Protein AF-A0A3N0XFP6-F1 (afdb_monomer_lite)

Organism: Anabarilius grahami (NCBI:txid495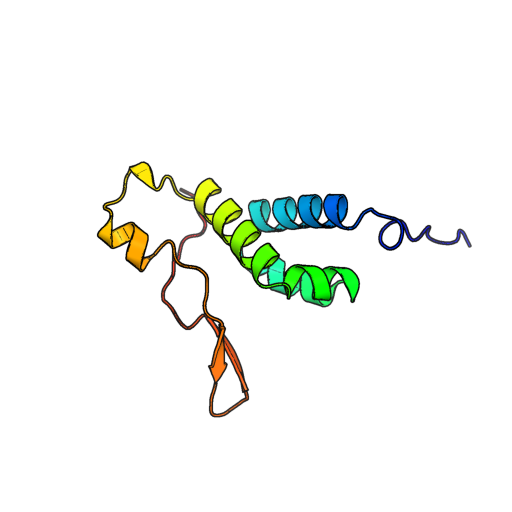550)

Secondary structure (DSSP, 8-state):
-------STTS-HHHHHHHHHHHHHHH-THHHHHHHTT-HHHHHHHH-HHHHHHHHHHHHHHH--GGGS-HHHHHHHS-PPPEEE-TTT--EEE-S------S--

Sequence (105 aa):
MEAEADYISKTSPEILRHILINVVKEDGDVAFFRLSLTCWLFHDVVCDALFRKDAHFTWLNSVVNWSAYSSDYKEMYRVPYKLTSCLCCGDLFKDFPGYIGDGRK

Foldseek 3Di:
DDDPPCVVVVDDLVVVLVVLLVVCLVVPPVSLVVQLPPDPSSVVQSPPPVSVLSSNLSNVVNLDPCVVDDPVCCVQAVDRFDFDADPVPRDTDGPGPHDDDPSDD

Radius of gyration: 16.18 Å; chains: 1; bounding box: 33×30×55 Å

InterPro domains:
  IPR036047 F-box-like domain superfamily [SSF81383] (5-81)
  IPR041300 CxC7-like cysteine cluster associated with KDZ transposases [PF18866] (65-105)

pLDDT: mean 79.95, std 14.07, range [39.56, 95.25]

Structure (mmCIF, N/CA/C/O backbone):
data_AF-A0A3N0XFP6-F1
#
_entry.id   AF-A0A3N0XFP6-F1
#
loop_
_atom_site.group_PDB
_atom_site.id
_atom_site.type_symbol
_atom_site.label_atom_id
_atom_site.label_alt_id
_atom_site.label_comp_id
_atom_site.label_asym_id
_atom_site.label_entity_id
_atom_site.label_seq_id
_atom_site.pdbx_PDB_ins_code
_atom_site.Cartn_x
_atom_site.Cartn_y
_atom_site.Cartn_z
_atom_site.occupancy
_atom_site.B_iso_or_equiv
_atom_site.auth_seq_id
_atom_site.auth_comp_id
_atom_site.auth_asym_id
_atom_site.auth_atom_id
_atom_site.pdbx_PDB_model_num
ATOM 1 N N . MET A 1 1 ? -8.000 -10.355 35.736 1.00 43.78 1 MET A N 1
ATOM 2 C CA . MET A 1 1 ? -8.175 -10.453 34.276 1.00 43.78 1 MET A CA 1
ATOM 3 C C . MET A 1 1 ? -8.311 -9.020 33.805 1.00 43.78 1 MET A C 1
ATOM 5 O O . MET A 1 1 ? -9.383 -8.447 33.948 1.00 43.78 1 MET A O 1
ATOM 9 N N . GLU A 1 2 ? -7.189 -8.379 33.479 1.00 48.72 2 GLU A N 1
ATOM 10 C CA . GLU A 1 2 ? -7.212 -7.006 32.968 1.00 48.72 2 GLU A CA 1
ATOM 11 C C . GLU A 1 2 ? -7.945 -7.033 31.629 1.00 48.72 2 GLU A C 1
ATOM 13 O O . GLU A 1 2 ? -7.646 -7.868 30.779 1.00 48.72 2 GLU A O 1
ATOM 18 N N . ALA A 1 3 ? -8.961 -6.188 31.478 1.00 56.56 3 ALA A N 1
ATOM 19 C CA . ALA A 1 3 ? -9.570 -5.979 30.179 1.00 56.56 3 ALA A CA 1
ATOM 20 C C . ALA A 1 3 ? -8.477 -5.413 29.269 1.00 56.56 3 ALA A C 1
ATOM 22 O O . ALA A 1 3 ? -7.984 -4.316 29.539 1.00 56.56 3 ALA A O 1
ATOM 23 N N . GLU A 1 4 ? -8.072 -6.159 28.237 1.00 62.84 4 GLU A N 1
ATOM 24 C CA . GLU A 1 4 ? -7.233 -5.598 27.182 1.00 62.84 4 GLU A CA 1
ATOM 25 C C . GLU A 1 4 ? -7.946 -4.354 26.660 1.00 62.84 4 GLU A C 1
ATOM 27 O O . GLU A 1 4 ? -9.068 -4.410 26.148 1.00 62.84 4 GLU A O 1
ATOM 32 N N . ALA A 1 5 ? -7.342 -3.195 26.894 1.00 62.00 5 ALA A N 1
ATOM 33 C CA . ALA A 1 5 ? -7.903 -1.954 26.424 1.00 62.00 5 ALA A CA 1
ATOM 34 C C . ALA A 1 5 ? -7.847 -1.973 24.892 1.00 62.00 5 ALA A C 1
ATOM 36 O O . ALA A 1 5 ? -6.777 -1.981 24.290 1.00 62.00 5 ALA A O 1
ATOM 37 N N . ASP A 1 6 ? -9.020 -1.992 24.261 1.00 73.75 6 ASP A N 1
ATOM 38 C CA . ASP A 1 6 ? -9.148 -1.868 22.813 1.00 73.75 6 ASP A CA 1
ATOM 39 C C . ASP A 1 6 ? -8.798 -0.430 22.398 1.00 73.75 6 ASP A C 1
ATOM 41 O O . ASP A 1 6 ? -9.640 0.472 22.356 1.00 73.75 6 ASP A O 1
ATOM 45 N N . TYR A 1 7 ? -7.502 -0.196 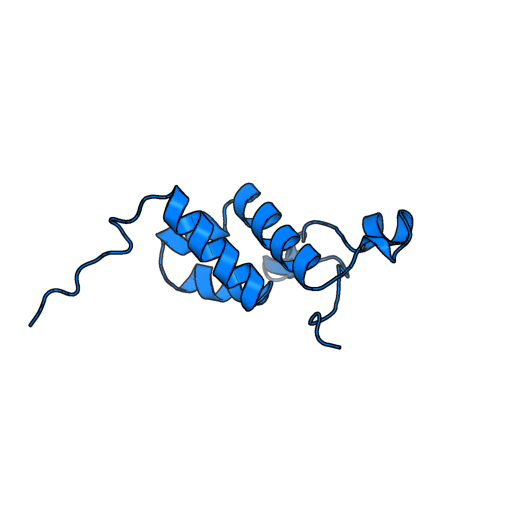22.199 1.00 75.62 7 TYR A N 1
ATOM 46 C CA . TYR A 1 7 ? -6.954 1.075 21.732 1.00 75.62 7 TYR A CA 1
ATOM 47 C C . TYR A 1 7 ? -7.170 1.268 20.229 1.00 75.62 7 TYR A C 1
ATOM 49 O O . TYR A 1 7 ? -7.202 2.403 19.756 1.00 75.62 7 TYR A O 1
ATOM 57 N N . ILE A 1 8 ? -7.348 0.179 19.477 1.00 75.19 8 ILE A N 1
ATOM 58 C CA . ILE A 1 8 ? -7.478 0.213 18.019 1.00 75.19 8 ILE A CA 1
ATOM 59 C C . ILE A 1 8 ? -8.822 0.826 17.627 1.00 75.19 8 ILE A C 1
ATOM 61 O O . ILE A 1 8 ? -8.841 1.759 16.826 1.00 75.19 8 ILE A O 1
ATOM 65 N N . SER A 1 9 ? -9.930 0.390 18.234 1.00 74.25 9 SER A N 1
ATOM 66 C CA . SER A 1 9 ? -11.253 0.970 17.943 1.00 74.25 9 SER A CA 1
ATOM 67 C C . SER A 1 9 ? -11.406 2.423 18.399 1.00 74.25 9 SER A C 1
ATOM 69 O O . SER A 1 9 ? -12.263 3.145 17.894 1.00 74.25 9 SER A O 1
ATOM 71 N N . LYS A 1 10 ? -10.562 2.872 19.336 1.00 80.44 10 LYS A N 1
ATOM 72 C CA . LYS A 1 10 ? -10.553 4.242 19.876 1.00 80.44 10 LYS A CA 1
ATOM 73 C C . LYS A 1 10 ? -9.589 5.180 19.148 1.00 80.44 10 LYS A C 1
ATOM 75 O O . LYS A 1 10 ? -9.572 6.376 19.437 1.00 80.44 10 LYS A O 1
ATOM 80 N N . THR A 1 11 ? -8.768 4.660 18.238 1.00 82.94 11 THR A N 1
ATOM 81 C CA . THR A 1 11 ? -7.803 5.460 17.479 1.00 82.94 11 THR A CA 1
ATOM 82 C C . THR A 1 11 ? -8.518 6.240 16.377 1.00 82.94 11 THR A C 1
ATOM 84 O O . THR A 1 11 ? -9.386 5.707 15.690 1.00 82.94 11 THR A O 1
ATOM 87 N N . SER A 1 12 ? -8.140 7.508 16.180 1.00 88.62 12 SER A N 1
ATOM 88 C CA . SER A 1 12 ? -8.645 8.304 15.055 1.00 88.62 12 SER A CA 1
ATOM 89 C C . SER A 1 12 ? -8.374 7.582 13.724 1.00 88.62 12 SER A C 1
ATOM 91 O O . SER A 1 12 ? -7.239 7.141 13.508 1.00 88.62 12 SER A O 1
ATOM 93 N N . PRO A 1 13 ? -9.349 7.513 12.797 1.00 87.31 13 PRO A N 1
ATOM 94 C CA . PRO A 1 13 ? -9.151 6.905 11.482 1.00 87.31 13 PRO A CA 1
ATOM 95 C C . PRO A 1 13 ? -7.939 7.466 10.723 1.00 87.31 13 PRO A C 1
ATOM 97 O O . PRO A 1 13 ? -7.244 6.728 10.029 1.00 87.31 13 PRO A O 1
ATOM 100 N N . GLU A 1 14 ? -7.641 8.758 10.880 1.00 90.25 14 GLU A N 1
ATOM 101 C CA . GLU A 1 14 ? -6.498 9.413 10.230 1.00 90.25 14 GLU A CA 1
ATOM 102 C C . GLU A 1 14 ? -5.151 8.958 10.799 1.00 90.25 14 GLU A C 1
ATOM 104 O O . GLU A 1 14 ? -4.190 8.755 10.051 1.00 90.25 14 GLU A O 1
ATOM 109 N N . ILE A 1 15 ? -5.083 8.776 12.121 1.00 92.44 15 ILE A N 1
ATOM 110 C CA . ILE A 1 15 ? -3.888 8.270 12.805 1.00 92.44 15 ILE A CA 1
ATOM 111 C C . ILE A 1 15 ? -3.664 6.818 12.401 1.00 92.44 15 ILE A C 1
ATOM 113 O O . ILE A 1 15 ? -2.546 6.443 12.049 1.00 92.44 15 ILE A O 1
ATOM 117 N N . LEU A 1 16 ? -4.733 6.019 12.382 1.00 93.44 16 LEU A N 1
ATOM 118 C CA . LEU A 1 16 ? -4.652 4.634 11.946 1.00 93.44 16 LEU A CA 1
ATOM 119 C C . LEU A 1 16 ? -4.139 4.536 10.505 1.00 93.44 16 LEU A C 1
ATOM 121 O O . LEU A 1 16 ? -3.205 3.783 10.248 1.00 93.44 16 LEU A O 1
ATOM 125 N N . ARG A 1 17 ? -4.675 5.339 9.575 1.00 94.69 17 ARG A N 1
ATOM 126 C CA . ARG A 1 17 ? -4.182 5.382 8.186 1.00 94.69 17 ARG A CA 1
ATOM 127 C C . ARG A 1 17 ? -2.686 5.707 8.129 1.00 94.69 17 ARG A C 1
ATOM 129 O O . ARG A 1 17 ? -1.951 5.015 7.432 1.00 94.69 17 ARG A O 1
ATOM 136 N N . HIS A 1 18 ? -2.205 6.692 8.884 1.00 94.81 18 HIS A N 1
ATOM 137 C CA . HIS A 1 18 ? -0.771 7.006 8.920 1.00 94.81 18 HIS A CA 1
ATOM 138 C C . HIS A 1 18 ? 0.084 5.848 9.441 1.00 94.81 18 HIS A C 1
ATOM 140 O O . HIS A 1 18 ? 1.121 5.541 8.853 1.00 94.81 18 HIS A O 1
ATOM 146 N N . ILE A 1 19 ? -0.354 5.185 10.514 1.00 95.06 19 ILE A N 1
ATOM 147 C CA . ILE A 1 19 ? 0.344 4.017 11.065 1.00 95.06 19 ILE A CA 1
ATOM 148 C C . ILE A 1 19 ? 0.424 2.915 10.008 1.00 95.06 19 ILE A C 1
ATOM 150 O O . ILE A 1 19 ? 1.506 2.405 9.735 1.00 95.06 19 ILE A O 1
ATOM 154 N N . LEU A 1 20 ? -0.697 2.586 9.363 1.00 95.06 20 LEU A N 1
ATOM 155 C CA . LEU A 1 20 ? -0.739 1.523 8.363 1.00 95.06 20 LEU A CA 1
ATOM 156 C C . LEU A 1 20 ? 0.083 1.859 7.107 1.00 95.06 20 LEU A C 1
ATOM 158 O O . LEU A 1 20 ? 0.704 0.962 6.543 1.00 95.06 20 LEU A O 1
ATOM 162 N N . ILE A 1 21 ? 0.160 3.132 6.693 1.00 95.25 21 ILE A N 1
ATOM 163 C CA . ILE A 1 21 ? 1.079 3.568 5.623 1.00 95.25 21 ILE A CA 1
ATOM 164 C C . ILE A 1 21 ? 2.532 3.300 6.017 1.00 95.25 21 ILE A C 1
ATOM 166 O O . ILE A 1 21 ? 3.293 2.798 5.192 1.00 95.25 21 ILE A O 1
ATOM 170 N N . ASN A 1 22 ? 2.924 3.607 7.257 1.00 95.25 22 ASN A N 1
ATOM 171 C CA . ASN A 1 22 ? 4.285 3.344 7.727 1.00 95.25 22 ASN A CA 1
ATOM 172 C C . ASN A 1 22 ? 4.600 1.845 7.740 1.00 95.25 22 ASN A C 1
ATOM 174 O O . ASN A 1 22 ? 5.667 1.457 7.277 1.00 95.25 22 ASN A O 1
ATOM 178 N N . VAL A 1 23 ? 3.649 1.004 8.162 1.00 94.62 23 VAL A N 1
ATOM 179 C CA . VAL A 1 23 ? 3.804 -0.458 8.094 1.00 94.62 23 VAL A CA 1
ATOM 180 C C . VAL A 1 23 ? 4.028 -0.914 6.649 1.00 94.62 23 VAL A C 1
ATOM 182 O O . VAL A 1 23 ? 4.978 -1.638 6.379 1.00 94.62 23 VAL A O 1
ATOM 185 N N . VAL A 1 24 ? 3.215 -0.453 5.691 1.00 92.31 24 VAL A N 1
ATOM 186 C CA . VAL A 1 24 ? 3.396 -0.794 4.264 1.00 92.31 24 VAL A CA 1
ATOM 187 C C . VAL A 1 24 ? 4.716 -0.250 3.711 1.00 92.31 24 VAL A C 1
ATOM 189 O O . VAL A 1 24 ? 5.349 -0.893 2.882 1.00 92.31 24 VAL A O 1
ATOM 192 N N . LYS A 1 25 ? 5.162 0.925 4.157 1.00 91.62 25 LYS A N 1
ATOM 193 C CA . LYS A 1 25 ? 6.448 1.500 3.751 1.00 91.62 25 LYS A CA 1
ATOM 194 C C . LYS A 1 25 ? 7.632 0.637 4.203 1.00 91.62 25 LYS A C 1
ATOM 196 O O . LYS A 1 25 ? 8.604 0.540 3.461 1.00 91.62 25 LYS A O 1
ATOM 201 N N . GLU A 1 26 ? 7.564 0.039 5.388 1.00 90.81 26 GLU A N 1
ATOM 202 C CA . GLU A 1 26 ? 8.636 -0.799 5.944 1.00 90.81 26 GLU A CA 1
ATOM 203 C C . GLU A 1 26 ? 8.600 -2.234 5.402 1.00 90.81 26 GLU A C 1
ATOM 205 O O . GLU A 1 26 ? 9.625 -2.757 4.960 1.00 90.81 26 GLU A O 1
ATOM 210 N N . ASP A 1 27 ? 7.416 -2.845 5.374 1.00 88.56 27 ASP A N 1
ATOM 211 C CA . ASP A 1 27 ? 7.231 -4.255 5.014 1.00 88.56 27 ASP A CA 1
ATOM 212 C C . ASP A 1 27 ? 6.953 -4.469 3.515 1.00 88.56 27 ASP A C 1
ATOM 214 O O . ASP A 1 27 ? 7.045 -5.591 3.015 1.00 88.56 27 ASP A O 1
ATOM 218 N N . GLY A 1 28 ? 6.621 -3.409 2.777 1.00 86.50 28 GLY A N 1
ATOM 219 C CA . GLY A 1 28 ? 6.259 -3.449 1.362 1.00 86.50 28 GLY A CA 1
ATOM 220 C C . GLY A 1 28 ? 4.854 -3.985 1.084 1.00 86.50 28 GLY A C 1
ATOM 221 O O . GLY A 1 28 ? 4.013 -4.122 1.974 1.00 86.50 28 GLY A O 1
ATOM 222 N N . ASP A 1 29 ? 4.590 -4.321 -0.184 1.00 82.94 29 ASP A N 1
ATOM 223 C CA . ASP A 1 29 ? 3.264 -4.756 -0.661 1.00 82.94 29 ASP A CA 1
ATOM 224 C C . ASP A 1 29 ? 2.700 -5.977 0.099 1.00 82.94 29 ASP A C 1
ATOM 226 O O . ASP A 1 29 ? 1.483 -6.136 0.206 1.00 82.94 29 ASP A O 1
ATOM 230 N N . VAL A 1 30 ? 3.555 -6.832 0.673 1.00 83.50 30 VAL A N 1
ATOM 231 C CA . VAL A 1 30 ? 3.114 -8.005 1.454 1.00 83.50 30 VAL A CA 1
ATOM 232 C C . VAL A 1 30 ? 2.365 -7.621 2.734 1.00 83.50 30 VAL A C 1
ATOM 234 O O . VAL A 1 30 ? 1.581 -8.421 3.255 1.00 83.50 30 VAL A O 1
ATOM 237 N N . ALA A 1 31 ? 2.557 -6.394 3.228 1.00 89.88 31 ALA A N 1
ATOM 238 C CA . ALA A 1 31 ? 1.860 -5.876 4.396 1.00 89.88 31 ALA A CA 1
ATOM 239 C C . ALA A 1 31 ? 0.350 -5.773 4.171 1.00 89.88 31 ALA A C 1
ATOM 241 O O . ALA A 1 31 ? -0.410 -6.051 5.094 1.00 89.88 31 ALA A O 1
ATOM 242 N N . PHE A 1 32 ? -0.108 -5.443 2.955 1.00 88.38 32 PHE A N 1
ATOM 243 C CA . PHE A 1 32 ? -1.541 -5.305 2.665 1.00 88.38 32 PHE A CA 1
ATOM 244 C C . PHE A 1 32 ? -2.320 -6.572 3.022 1.00 88.38 32 PHE A C 1
ATOM 246 O O . PHE A 1 32 ? -3.361 -6.493 3.673 1.00 88.38 32 PHE A O 1
ATOM 253 N N . PHE A 1 33 ? -1.789 -7.740 2.652 1.00 85.94 33 PHE A N 1
ATOM 254 C CA . PHE A 1 33 ? -2.422 -9.017 2.963 1.00 85.94 33 PHE A CA 1
ATOM 255 C C . PHE A 1 33 ? -2.450 -9.276 4.474 1.00 85.94 33 PHE A C 1
ATOM 257 O O . PHE A 1 33 ? -3.509 -9.551 5.032 1.00 85.94 33 PHE A O 1
ATOM 264 N N . ARG A 1 34 ? -1.318 -9.109 5.168 1.00 89.62 34 ARG A N 1
ATOM 265 C CA . ARG A 1 34 ? -1.236 -9.315 6.628 1.00 89.62 34 ARG A CA 1
ATOM 266 C C . ARG A 1 34 ? -2.185 -8.391 7.395 1.00 89.62 34 ARG A C 1
ATOM 268 O O . ARG A 1 34 ? -2.919 -8.844 8.270 1.00 89.62 34 ARG A O 1
ATOM 275 N N . LEU A 1 35 ? -2.211 -7.112 7.025 1.00 92.25 35 LEU A N 1
ATOM 276 C CA . LEU A 1 35 ? -3.094 -6.111 7.619 1.00 92.25 35 LEU A CA 1
ATOM 277 C C . LEU A 1 35 ? -4.569 -6.447 7.371 1.00 92.25 35 LEU A C 1
ATOM 279 O O . LEU A 1 35 ? -5.371 -6.354 8.297 1.00 92.25 35 LEU A O 1
ATOM 283 N N . SER A 1 36 ? -4.918 -6.925 6.172 1.00 91.00 36 SER A N 1
ATOM 284 C CA . SER A 1 36 ? -6.297 -7.321 5.848 1.00 91.00 36 SER A CA 1
ATOM 285 C C . SER A 1 36 ? -6.825 -8.479 6.699 1.00 91.00 36 SER A C 1
ATOM 287 O O . SER A 1 36 ? -8.028 -8.579 6.918 1.00 91.00 36 SER A O 1
ATOM 289 N N . LEU A 1 37 ? -5.931 -9.324 7.217 1.00 89.75 37 LEU A N 1
ATOM 290 C CA . LEU A 1 37 ? -6.274 -10.463 8.070 1.00 89.75 37 LEU A CA 1
ATOM 291 C C . LEU A 1 37 ? -6.255 -10.132 9.569 1.00 89.75 37 LEU A C 1
ATOM 293 O O . LEU A 1 37 ? -6.612 -10.982 10.379 1.00 89.75 37 LEU A O 1
ATOM 297 N N . THR A 1 38 ? -5.817 -8.930 9.955 1.00 90.44 38 THR A N 1
ATOM 298 C CA . THR A 1 38 ? -5.611 -8.576 11.369 1.00 90.44 38 THR A CA 1
ATOM 299 C C . THR A 1 38 ? -6.934 -8.295 12.082 1.00 90.44 38 THR A C 1
ATOM 301 O O . THR A 1 38 ? -7.219 -8.876 13.125 1.00 90.44 38 THR A O 1
ATOM 304 N N . CYS A 1 39 ? -7.750 -7.393 11.534 1.00 91.25 39 CYS A N 1
ATOM 305 C CA . CYS A 1 39 ? -9.090 -7.089 12.032 1.00 91.25 39 CYS A CA 1
ATOM 306 C C . CYS A 1 39 ? -9.913 -6.373 10.952 1.00 91.25 39 CYS A C 1
ATOM 308 O O . CYS A 1 39 ? -9.363 -5.867 9.973 1.00 91.25 39 CYS A O 1
ATOM 310 N N . TRP A 1 40 ? -11.226 -6.264 11.166 1.00 88.81 40 TRP A N 1
ATOM 311 C CA . TRP A 1 40 ? -12.160 -5.623 10.230 1.00 88.81 40 TRP A CA 1
ATOM 312 C C . TRP A 1 40 ? -11.806 -4.169 9.863 1.00 88.81 40 TRP A C 1
ATOM 314 O O . TRP A 1 40 ? -11.980 -3.745 8.730 1.00 88.81 40 TRP A O 1
ATOM 324 N N . LEU A 1 41 ? -11.224 -3.419 10.796 1.00 92.31 41 LEU A N 1
ATOM 325 C CA . LEU A 1 41 ? -10.926 -2.004 10.651 1.00 92.31 41 LEU A CA 1
ATOM 326 C C . LEU A 1 41 ? -9.696 -1.836 9.765 1.00 92.31 41 LEU A C 1
ATOM 328 O O . LEU A 1 41 ? -9.656 -0.967 8.901 1.00 92.31 41 LEU A O 1
ATOM 332 N N . PHE A 1 42 ? -8.698 -2.699 9.962 1.00 93.31 42 PHE A N 1
ATOM 333 C CA . PHE A 1 42 ? -7.511 -2.722 9.119 1.00 93.31 42 PHE A CA 1
ATOM 334 C C . PHE A 1 42 ? -7.888 -3.196 7.726 1.00 93.31 42 PHE A C 1
ATOM 336 O O . PHE A 1 42 ? -7.482 -2.552 6.765 1.00 93.31 42 PHE A O 1
ATOM 343 N N . HIS A 1 43 ? -8.702 -4.253 7.628 1.00 89.56 43 HIS A N 1
ATOM 344 C CA . HIS A 1 43 ? -9.276 -4.724 6.373 1.00 89.56 43 HIS A CA 1
ATOM 345 C C . HIS A 1 43 ? -9.921 -3.581 5.586 1.00 89.56 43 HIS A C 1
ATOM 347 O O . HIS A 1 43 ? -9.528 -3.339 4.447 1.00 89.56 43 HIS A O 1
ATOM 353 N N . ASP A 1 44 ? -10.836 -2.830 6.195 1.00 90.62 44 ASP A N 1
ATOM 354 C CA . ASP A 1 44 ? -11.543 -1.746 5.509 1.00 90.62 44 ASP A CA 1
ATOM 355 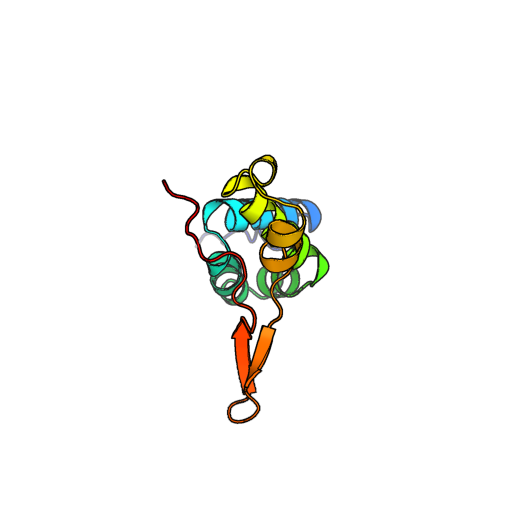C C . ASP A 1 44 ? -10.591 -0.637 5.049 1.00 90.62 44 ASP A C 1
ATOM 357 O O . ASP A 1 44 ? -10.696 -0.157 3.919 1.00 90.62 44 ASP A O 1
ATOM 361 N N . VAL A 1 45 ? -9.600 -0.280 5.873 1.00 93.06 45 VAL A N 1
ATOM 362 C CA . VAL A 1 45 ? -8.584 0.712 5.493 1.00 93.06 45 VAL A CA 1
ATOM 363 C C . VAL A 1 45 ? -7.712 0.215 4.337 1.00 93.06 45 VAL A C 1
ATOM 365 O O . VAL A 1 45 ? -7.488 0.961 3.388 1.00 93.06 45 VAL A O 1
ATOM 368 N N . VAL A 1 46 ? -7.221 -1.027 4.366 1.00 89.56 46 VAL A N 1
ATOM 369 C CA . VAL A 1 46 ? -6.327 -1.543 3.310 1.00 89.56 46 VAL A CA 1
ATOM 370 C C . VAL A 1 46 ? -7.058 -1.947 2.029 1.00 89.56 46 VAL A C 1
ATOM 372 O O . VAL A 1 46 ? -6.428 -2.086 0.972 1.00 89.56 46 VAL A O 1
ATOM 375 N N . CYS A 1 47 ? -8.373 -2.143 2.103 1.00 86.19 47 CYS A N 1
ATOM 376 C CA . CYS A 1 47 ? -9.255 -2.357 0.958 1.00 86.19 47 CYS A CA 1
ATOM 377 C C . CYS A 1 47 ? -9.708 -1.050 0.292 1.00 86.19 47 CYS A C 1
ATOM 379 O O . CYS A 1 47 ? -10.095 -1.089 -0.877 1.00 86.19 47 CYS A O 1
ATOM 381 N N . ASP A 1 48 ? -9.577 0.103 0.958 1.00 89.69 48 ASP A N 1
ATOM 382 C CA . ASP A 1 48 ? -9.784 1.415 0.339 1.00 89.69 48 ASP A CA 1
ATOM 383 C C . ASP A 1 48 ? -8.771 1.669 -0.791 1.00 89.69 48 ASP A C 1
ATOM 385 O O . ASP A 1 48 ? -7.552 1.640 -0.600 1.00 89.69 48 ASP A O 1
ATOM 389 N N . ALA A 1 49 ? -9.277 1.959 -1.990 1.00 86.69 49 ALA A N 1
ATOM 390 C CA . ALA A 1 49 ? -8.454 2.122 -3.185 1.00 86.69 49 ALA A CA 1
ATOM 391 C C . ALA A 1 49 ? -7.514 3.338 -3.103 1.00 86.69 49 ALA A C 1
ATOM 393 O O . ALA A 1 49 ? -6.398 3.284 -3.628 1.00 86.69 49 ALA A O 1
ATOM 394 N N . LEU A 1 50 ? -7.944 4.423 -2.444 1.00 89.31 50 LEU A N 1
ATOM 395 C CA . LEU A 1 50 ? -7.122 5.624 -2.268 1.00 89.31 50 LEU A CA 1
ATOM 396 C C . LEU A 1 50 ? -5.973 5.360 -1.295 1.00 89.31 50 LEU A C 1
ATOM 398 O O . LEU A 1 50 ? -4.816 5.550 -1.664 1.00 89.31 50 LEU A O 1
ATOM 402 N N . PHE A 1 51 ? -6.279 4.826 -0.106 1.00 91.94 51 PHE A N 1
ATOM 403 C CA . PHE A 1 51 ? -5.270 4.400 0.868 1.00 91.94 51 PHE A CA 1
ATOM 404 C C . PHE A 1 51 ? -4.215 3.502 0.225 1.00 91.94 51 PHE A C 1
ATOM 406 O O . PHE A 1 51 ? -3.011 3.718 0.346 1.00 91.94 51 PHE A O 1
ATOM 413 N N . ARG A 1 52 ? -4.692 2.490 -0.493 1.00 88.69 52 ARG A N 1
ATOM 414 C CA . ARG A 1 52 ? -3.877 1.479 -1.144 1.00 88.69 52 ARG A CA 1
ATOM 415 C C . ARG A 1 52 ? -2.910 2.069 -2.163 1.00 88.69 52 ARG A C 1
ATOM 417 O O . ARG A 1 52 ? -1.735 1.706 -2.178 1.00 88.69 52 ARG A O 1
ATOM 424 N N . LYS A 1 53 ? -3.398 2.993 -2.991 1.00 88.12 53 LYS A N 1
ATOM 425 C CA . LYS A 1 53 ? -2.585 3.729 -3.961 1.00 88.12 53 LYS A CA 1
ATOM 426 C C . LYS A 1 53 ? -1.505 4.553 -3.255 1.00 88.12 53 LYS A C 1
ATOM 428 O O . LYS A 1 53 ? -0.340 4.476 -3.642 1.00 88.12 53 LYS A O 1
ATOM 433 N N . ASP A 1 54 ? -1.877 5.298 -2.219 1.00 91.56 54 ASP A N 1
ATOM 434 C CA . ASP A 1 54 ? -0.964 6.185 -1.491 1.00 91.56 54 ASP A CA 1
ATOM 435 C C . ASP A 1 54 ? 0.125 5.403 -0.750 1.00 91.56 54 ASP A C 1
ATOM 437 O O . ASP A 1 54 ? 1.312 5.720 -0.869 1.00 91.56 54 ASP A O 1
ATOM 441 N N . ALA A 1 55 ? -0.254 4.336 -0.043 1.00 91.88 55 ALA A N 1
ATOM 442 C CA . ALA A 1 55 ? 0.670 3.462 0.67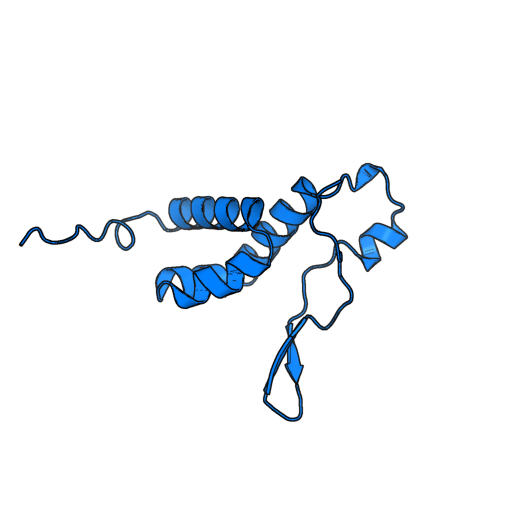2 1.00 91.88 55 ALA A CA 1
ATOM 443 C C . ALA A 1 55 ? 1.642 2.760 -0.293 1.00 91.88 55 ALA A C 1
ATOM 445 O O . ALA A 1 55 ? 2.854 2.778 -0.070 1.00 91.88 55 ALA A O 1
ATOM 446 N N . HIS A 1 56 ? 1.138 2.232 -1.416 1.00 89.00 56 HIS A N 1
ATOM 447 C CA . HIS A 1 56 ? 1.964 1.585 -2.438 1.00 89.00 56 HIS A CA 1
ATOM 448 C C . HIS A 1 56 ? 2.998 2.545 -3.042 1.00 89.00 56 HIS A C 1
ATOM 450 O O . HIS A 1 56 ? 4.185 2.225 -3.111 1.00 89.00 56 HIS A O 1
ATOM 456 N N . PHE A 1 57 ? 2.583 3.752 -3.443 1.00 89.25 57 PHE A N 1
ATOM 457 C CA . PHE A 1 57 ? 3.524 4.733 -3.986 1.00 89.25 57 PHE A CA 1
ATOM 458 C C . PHE A 1 57 ? 4.502 5.255 -2.939 1.00 89.25 57 PHE A C 1
ATOM 460 O O . PHE A 1 57 ? 5.656 5.521 -3.275 1.00 89.25 57 PHE A O 1
ATOM 467 N N . THR A 1 58 ? 4.074 5.389 -1.685 1.00 91.12 58 THR A N 1
ATOM 468 C CA . THR A 1 58 ? 4.963 5.761 -0.578 1.00 91.12 58 THR A CA 1
ATOM 469 C C . THR A 1 58 ? 6.087 4.741 -0.426 1.00 91.12 58 THR A C 1
ATOM 471 O O . THR A 1 58 ? 7.257 5.127 -0.394 1.00 91.12 58 THR A O 1
ATOM 474 N N . TRP A 1 59 ? 5.751 3.448 -0.422 1.00 90.81 59 TRP A N 1
ATOM 475 C CA . TRP A 1 59 ? 6.737 2.371 -0.422 1.00 90.81 59 TRP A CA 1
ATOM 476 C C . TRP A 1 59 ? 7.633 2.421 -1.669 1.00 90.81 59 TRP A C 1
ATOM 478 O O . TRP A 1 59 ? 8.849 2.554 -1.530 1.00 90.81 59 TRP A O 1
ATOM 488 N N . LEU A 1 60 ? 7.065 2.443 -2.881 1.00 88.19 60 LEU A N 1
ATOM 489 C CA . LEU A 1 60 ? 7.830 2.495 -4.138 1.00 88.19 60 LEU A CA 1
ATOM 490 C C . LEU A 1 60 ? 8.816 3.668 -4.202 1.00 88.19 60 LEU A C 1
ATOM 492 O O . LEU A 1 60 ? 9.923 3.527 -4.717 1.00 88.19 60 LEU A O 1
ATOM 496 N N . ASN A 1 61 ? 8.426 4.847 -3.717 1.00 89.38 61 ASN A N 1
ATOM 497 C CA . ASN A 1 61 ? 9.307 6.015 -3.689 1.00 89.38 61 ASN A CA 1
ATOM 498 C C . ASN A 1 61 ? 10.409 5.891 -2.620 1.00 89.38 61 ASN A C 1
ATOM 500 O O . ASN A 1 61 ? 11.434 6.553 -2.749 1.00 89.38 61 ASN A O 1
ATOM 504 N N . SER A 1 62 ? 10.222 5.068 -1.581 1.00 88.62 62 SER A N 1
ATOM 505 C CA . SER A 1 62 ? 11.267 4.793 -0.584 1.00 88.62 62 SER A CA 1
ATOM 506 C C . SER A 1 62 ? 12.290 3.752 -1.036 1.00 88.62 62 SER A C 1
ATOM 508 O O . SER A 1 62 ? 13.450 3.849 -0.646 1.00 88.62 62 SER A O 1
ATOM 510 N N . VAL A 1 63 ? 11.890 2.793 -1.878 1.00 85.38 63 VAL A N 1
ATOM 511 C CA . VAL A 1 63 ? 12.774 1.713 -2.347 1.00 85.38 63 VAL A CA 1
ATOM 512 C C . VAL A 1 63 ? 13.482 2.019 -3.667 1.00 85.38 63 VAL A C 1
ATOM 514 O O . VAL A 1 63 ? 14.501 1.407 -3.981 1.00 85.38 63 VAL A O 1
ATOM 517 N N . VAL A 1 64 ? 12.972 2.972 -4.455 1.00 85.44 64 VAL A N 1
ATOM 518 C CA . VAL A 1 64 ? 13.506 3.290 -5.784 1.00 85.44 64 VAL A CA 1
ATOM 519 C C . VAL A 1 64 ? 13.698 4.791 -5.948 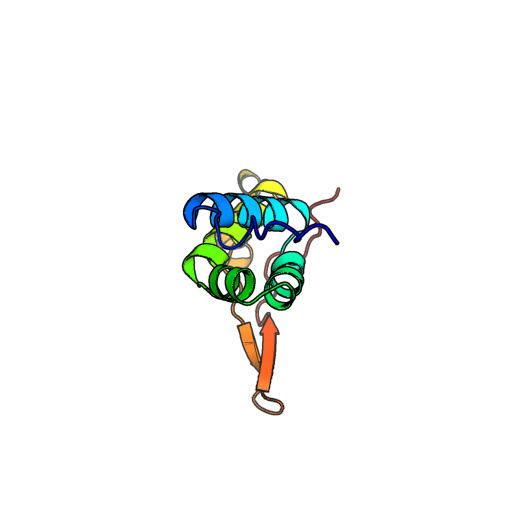1.00 85.44 64 VAL A C 1
ATOM 521 O O . VAL A 1 64 ? 12.757 5.580 -5.852 1.00 85.44 64 VAL A O 1
ATOM 524 N N . ASN A 1 65 ? 14.917 5.194 -6.317 1.00 88.19 65 ASN A N 1
ATOM 525 C CA . ASN A 1 65 ? 15.1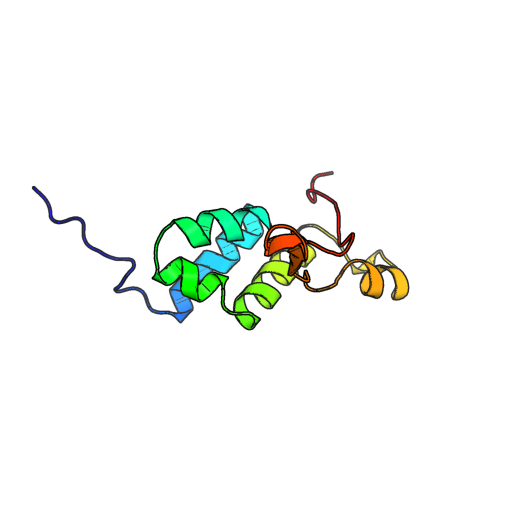59 6.546 -6.804 1.00 88.19 65 ASN A CA 1
ATOM 526 C C . ASN A 1 65 ? 14.667 6.687 -8.253 1.00 88.19 65 ASN A C 1
ATOM 528 O O . ASN A 1 65 ? 15.423 6.512 -9.209 1.00 88.19 65 ASN A O 1
ATOM 532 N N . TRP A 1 66 ? 13.394 7.042 -8.416 1.00 85.94 66 TRP A N 1
ATOM 533 C CA . TRP A 1 66 ? 12.766 7.198 -9.728 1.00 85.94 66 TRP A CA 1
ATOM 534 C C . TRP A 1 66 ? 13.441 8.254 -10.608 1.00 85.94 66 TRP A C 1
ATOM 536 O O . TRP A 1 66 ? 13.379 8.139 -11.826 1.00 85.94 66 TRP A O 1
ATOM 546 N N . SER A 1 67 ? 14.117 9.262 -10.045 1.00 86.75 67 SER A N 1
ATOM 547 C CA . SER A 1 67 ? 14.796 10.294 -10.849 1.00 86.75 67 SER A CA 1
ATOM 548 C C . SER A 1 67 ? 15.867 9.729 -11.791 1.00 86.75 67 SER A C 1
ATOM 550 O O . SER A 1 67 ? 16.112 10.319 -12.838 1.00 86.75 67 SER A O 1
ATOM 552 N N . ALA A 1 68 ? 16.425 8.556 -11.473 1.00 87.62 68 ALA A N 1
ATOM 553 C CA . ALA A 1 68 ? 17.439 7.877 -12.274 1.00 87.62 68 ALA A CA 1
ATOM 554 C C . ALA A 1 68 ? 16.887 7.147 -13.518 1.00 87.62 68 ALA A C 1
ATOM 556 O O . ALA A 1 68 ? 17.672 6.650 -14.321 1.00 87.62 68 ALA A O 1
ATOM 557 N N . TYR A 1 69 ? 15.562 7.062 -13.682 1.00 85.88 69 TYR A N 1
ATOM 558 C CA . TYR A 1 69 ? 14.913 6.308 -14.760 1.00 85.88 69 TYR A CA 1
ATOM 559 C C . TYR A 1 69 ? 14.194 7.223 -15.763 1.00 85.88 69 TYR A C 1
ATOM 561 O O . TYR A 1 69 ? 13.711 8.307 -15.406 1.00 85.88 69 TYR A O 1
ATOM 569 N N . SER A 1 70 ? 14.090 6.764 -17.017 1.00 87.81 70 SER A N 1
ATOM 570 C CA . SER A 1 70 ? 13.360 7.454 -18.088 1.00 87.81 70 SER A CA 1
ATOM 571 C C . SER A 1 70 ? 11.860 7.557 -17.790 1.00 87.81 70 SER A C 1
ATOM 573 O O . SER A 1 70 ? 11.322 6.828 -16.950 1.00 87.81 70 SER A O 1
ATOM 575 N N . SER A 1 71 ? 11.175 8.479 -18.471 1.00 87.25 71 SER A N 1
ATOM 576 C CA . SER A 1 71 ? 9.718 8.633 -18.361 1.00 87.25 71 SER A CA 1
ATOM 577 C C . SER A 1 71 ? 8.988 7.343 -18.737 1.00 87.25 71 SER A C 1
ATOM 579 O O . SER A 1 71 ? 8.189 6.861 -17.942 1.00 87.25 71 SER A O 1
ATOM 581 N N . ASP A 1 72 ? 9.367 6.716 -19.851 1.00 85.69 72 ASP A N 1
ATOM 582 C CA . ASP A 1 72 ? 8.776 5.458 -20.326 1.00 85.69 72 ASP A CA 1
ATOM 583 C C . ASP A 1 72 ? 8.916 4.329 -19.291 1.00 85.69 72 ASP A C 1
ATOM 585 O O . ASP A 1 72 ? 7.983 3.568 -19.037 1.00 85.69 72 ASP A O 1
ATOM 589 N N . TYR A 1 73 ? 10.068 4.250 -18.614 1.00 83.69 73 TYR A N 1
ATOM 590 C CA . TYR A 1 73 ? 10.289 3.263 -17.557 1.00 83.69 73 TYR A CA 1
ATOM 591 C C . TYR A 1 73 ? 9.385 3.525 -16.345 1.00 83.69 73 TYR A C 1
ATOM 593 O O . TYR A 1 73 ? 8.823 2.599 -15.759 1.00 83.69 73 TYR A O 1
ATOM 601 N N . LYS A 1 74 ? 9.200 4.792 -15.960 1.00 85.94 74 LYS A N 1
ATOM 602 C CA . LYS A 1 74 ? 8.273 5.155 -14.877 1.00 85.94 74 LYS A CA 1
ATOM 603 C C . LYS A 1 74 ? 6.835 4.809 -15.246 1.00 85.94 74 LYS A C 1
ATOM 605 O O . LYS A 1 74 ? 6.133 4.264 -14.406 1.00 85.94 74 LYS A O 1
ATOM 610 N N . GLU A 1 75 ? 6.405 5.083 -16.471 1.00 83.75 75 GLU A N 1
ATOM 611 C CA . GLU A 1 75 ? 5.046 4.761 -16.925 1.00 83.75 75 GLU A CA 1
ATOM 612 C C . GLU A 1 75 ? 4.769 3.257 -16.930 1.00 83.75 75 GLU A C 1
ATOM 614 O O . GLU A 1 75 ? 3.647 2.843 -16.651 1.00 83.75 75 GLU A O 1
ATOM 619 N N . MET A 1 76 ? 5.790 2.436 -17.180 1.00 80.25 76 MET A N 1
ATOM 620 C CA . MET A 1 76 ? 5.650 0.982 -17.192 1.00 80.25 76 MET A CA 1
ATOM 621 C C . MET A 1 76 ? 5.704 0.352 -15.791 1.00 80.25 76 MET A C 1
ATOM 623 O O . MET A 1 76 ? 4.984 -0.610 -15.522 1.00 80.25 76 MET A O 1
ATOM 627 N N . TYR A 1 77 ? 6.543 0.881 -14.890 1.00 80.12 77 TYR A N 1
ATOM 628 C CA . TYR A 1 77 ? 6.872 0.215 -13.619 1.00 80.12 77 TYR A CA 1
ATOM 629 C C . TYR A 1 77 ? 6.413 0.959 -12.356 1.00 80.12 77 TYR A C 1
ATOM 631 O O . TYR A 1 77 ? 6.252 0.332 -11.309 1.00 80.12 77 TYR A O 1
ATOM 639 N N . ARG A 1 78 ? 6.150 2.271 -12.428 1.00 84.62 78 ARG A N 1
ATOM 640 C CA . ARG A 1 78 ? 5.602 3.096 -11.330 1.00 84.62 78 ARG A CA 1
ATOM 641 C C . ARG A 1 78 ? 4.084 3.219 -11.470 1.00 84.62 78 ARG A C 1
ATOM 643 O O . ARG A 1 78 ? 3.529 4.316 -11.508 1.00 84.62 78 ARG A O 1
ATOM 650 N N . VAL A 1 79 ? 3.410 2.080 -11.562 1.00 78.94 79 VAL A N 1
ATOM 651 C CA . VAL A 1 79 ? 1.957 1.999 -11.743 1.00 78.94 79 VAL A CA 1
ATOM 652 C C . VAL A 1 79 ? 1.280 1.473 -10.481 1.00 78.94 79 VAL A C 1
ATOM 654 O O . VAL A 1 79 ? 1.880 0.672 -9.766 1.00 78.94 79 VAL A O 1
ATOM 657 N N . PRO A 1 80 ? 0.029 1.879 -10.193 1.00 71.69 80 PRO A N 1
ATOM 658 C CA . PRO A 1 80 ? -0.762 1.215 -9.168 1.00 71.69 80 PRO A CA 1
ATOM 659 C C . PRO A 1 80 ? -0.922 -0.258 -9.543 1.00 71.69 80 PRO A C 1
ATOM 661 O O . PRO A 1 80 ? -1.143 -0.581 -10.714 1.00 71.69 80 PRO A O 1
ATOM 664 N N . TYR A 1 81 ? -0.859 -1.154 -8.564 1.00 66.25 81 TYR A N 1
ATOM 665 C CA . TYR A 1 81 ? -1.153 -2.550 -8.836 1.00 66.25 81 TYR A CA 1
ATOM 666 C C . TYR A 1 81 ? -2.623 -2.712 -9.248 1.00 66.25 81 TYR A C 1
ATOM 668 O O . TYR A 1 81 ? -3.536 -2.210 -8.589 1.00 66.25 81 TYR A O 1
ATOM 676 N N . LYS A 1 82 ? -2.856 -3.426 -10.351 1.00 62.00 82 LYS A N 1
ATOM 677 C CA . LYS A 1 82 ? -4.175 -3.962 -10.684 1.00 62.00 82 LYS A CA 1
ATOM 678 C C . LYS A 1 82 ? -4.248 -5.380 -10.141 1.00 62.00 82 LYS A C 1
ATOM 680 O O . LYS A 1 82 ? -3.426 -6.223 -10.500 1.00 62.00 82 LYS A O 1
ATOM 685 N N . LEU A 1 83 ? -5.203 -5.604 -9.242 1.00 62.00 83 LEU A N 1
ATOM 686 C CA . LEU A 1 83 ? -5.633 -6.951 -8.899 1.00 62.00 83 LEU A CA 1
ATOM 687 C C . LEU A 1 83 ? -6.623 -7.383 -9.973 1.00 62.00 83 LEU A C 1
ATOM 689 O O . LEU A 1 83 ? -7.669 -6.752 -10.127 1.00 62.00 83 LEU A O 1
ATOM 693 N N . THR A 1 84 ? -6.282 -8.431 -10.704 1.00 60.91 84 THR A N 1
ATOM 694 C CA . THR A 1 84 ? -7.200 -9.088 -11.630 1.00 60.91 84 THR A CA 1
ATOM 695 C C . THR A 1 84 ? -7.650 -10.391 -10.993 1.00 60.91 84 THR A C 1
ATOM 697 O O . THR A 1 84 ? -6.888 -11.040 -10.276 1.00 60.91 84 THR A O 1
ATOM 700 N N . SER A 1 85 ? -8.911 -10.755 -11.196 1.00 68.75 85 SER A N 1
ATOM 701 C CA . SER A 1 85 ? -9.431 -12.046 -10.766 1.00 68.75 85 SER A CA 1
ATOM 702 C C . SER A 1 85 ? -9.164 -13.100 -11.835 1.00 68.75 85 SER A C 1
ATOM 704 O O . SER A 1 85 ? -9.352 -12.876 -13.032 1.00 68.75 85 SER A O 1
ATOM 706 N N . CYS A 1 86 ? -8.740 -14.282 -11.405 1.00 68.56 86 CYS A N 1
ATOM 707 C CA . CYS A 1 86 ? -8.660 -15.439 -12.277 1.00 68.56 86 CYS A CA 1
ATOM 708 C C . CYS A 1 86 ? -10.071 -15.811 -12.732 1.00 68.56 86 CYS A C 1
ATOM 710 O O . CYS A 1 86 ? -10.942 -16.079 -11.908 1.00 68.56 86 CYS A O 1
ATOM 712 N N . LEU A 1 87 ? -10.293 -15.880 -14.045 1.00 72.06 87 LEU A N 1
ATOM 713 C CA . LEU A 1 87 ? -11.596 -16.251 -14.608 1.00 72.06 87 LEU A CA 1
ATOM 714 C C . LEU A 1 87 ? -12.008 -17.696 -14.269 1.00 72.06 87 LEU A C 1
ATOM 716 O O . LEU A 1 87 ? -13.183 -18.030 -14.377 1.00 72.06 87 LEU A O 1
ATOM 720 N N . CYS A 1 88 ? -11.059 -18.543 -13.856 1.00 74.12 88 CYS A N 1
ATOM 721 C CA . CYS A 1 88 ? -11.305 -19.951 -13.547 1.00 74.12 88 CYS A CA 1
ATOM 722 C C . CYS A 1 88 ? -11.574 -20.214 -12.057 1.00 74.12 88 CYS A C 1
ATOM 724 O O . CYS A 1 88 ? -12.450 -21.012 -11.742 1.00 74.12 88 CYS A O 1
ATOM 726 N N . CYS A 1 89 ? -10.826 -19.583 -11.143 1.00 83.81 89 CYS A N 1
ATOM 727 C CA . CYS A 1 89 ? -10.952 -19.827 -9.696 1.00 83.81 89 CYS A CA 1
ATOM 728 C C . CYS A 1 89 ? -11.422 -18.612 -8.885 1.00 83.81 89 CYS A C 1
ATOM 730 O O . CYS A 1 89 ? -11.721 -18.756 -7.707 1.00 83.81 89 CYS A O 1
ATOM 732 N N . GLY A 1 90 ? -11.510 -17.424 -9.489 1.00 68.69 90 GLY A N 1
ATOM 733 C CA . GLY A 1 90 ? -11.882 -16.187 -8.799 1.00 68.69 90 GLY A CA 1
ATOM 734 C C . GLY A 1 90 ? -10.767 -15.570 -7.949 1.00 68.69 90 GLY A C 1
ATOM 735 O O . GLY A 1 90 ? -10.941 -14.451 -7.469 1.00 68.69 90 GLY A O 1
ATOM 736 N N . ASP A 1 91 ? -9.624 -16.246 -7.799 1.00 64.06 91 ASP A N 1
ATOM 737 C CA . ASP A 1 91 ? -8.501 -15.747 -7.003 1.00 64.06 91 ASP A CA 1
ATOM 738 C C . ASP A 1 91 ? -7.951 -14.435 -7.565 1.00 64.06 91 ASP A C 1
ATOM 740 O O . ASP A 1 91 ? -7.780 -14.275 -8.775 1.00 64.06 91 ASP A O 1
ATOM 744 N N . LEU A 1 92 ? -7.651 -13.496 -6.669 1.00 56.62 92 LEU A N 1
ATOM 745 C CA . LEU A 1 92 ? -7.064 -12.206 -7.013 1.00 56.62 92 LEU A CA 1
ATOM 746 C C . LEU A 1 92 ? -5.547 -12.341 -7.155 1.00 56.62 92 LEU A C 1
ATOM 748 O O . LEU A 1 92 ? -4.868 -12.783 -6.230 1.00 56.62 92 LEU A O 1
ATOM 752 N N . PHE A 1 93 ? -5.003 -11.894 -8.282 1.00 61.00 93 PHE A N 1
ATOM 753 C CA . PHE A 1 93 ? -3.565 -11.852 -8.530 1.00 61.00 93 PHE A CA 1
ATOM 754 C C . PHE A 1 93 ? -3.137 -10.500 -9.113 1.00 61.00 93 PHE A C 1
ATOM 756 O O . PHE A 1 93 ? -3.937 -9.748 -9.669 1.00 61.00 93 PHE A O 1
ATOM 763 N N . LYS A 1 94 ? -1.856 -10.160 -8.944 1.00 61.78 94 LYS A N 1
ATOM 764 C CA . LYS A 1 94 ? -1.253 -8.928 -9.471 1.00 61.78 94 LYS A CA 1
ATOM 765 C C . LYS A 1 94 ? -0.956 -9.134 -10.961 1.00 61.78 94 LYS A C 1
ATOM 767 O O . LYS A 1 94 ? -0.085 -9.923 -11.302 1.00 61.78 94 LYS A O 1
ATOM 772 N N . ASP A 1 95 ? -1.688 -8.442 -11.830 1.00 55.28 95 ASP A N 1
ATOM 773 C CA . ASP A 1 95 ? -1.755 -8.732 -13.280 1.00 55.28 95 ASP A CA 1
ATOM 774 C C . ASP A 1 95 ? -0.800 -7.885 -14.138 1.00 55.28 95 ASP A C 1
ATOM 776 O O . ASP A 1 95 ? -0.908 -7.806 -15.356 1.00 55.28 95 ASP A O 1
ATOM 780 N N . PHE A 1 96 ? 0.148 -7.199 -13.503 1.00 56.06 96 PHE A N 1
ATOM 781 C CA . PHE A 1 96 ? 1.161 -6.408 -14.195 1.00 56.06 96 PHE A CA 1
ATOM 782 C C . PHE A 1 96 ? 2.535 -6.734 -13.632 1.00 56.06 96 PHE A C 1
ATOM 784 O O . PHE A 1 96 ? 2.638 -6.934 -12.417 1.00 56.06 96 PHE A O 1
ATOM 791 N N . PRO A 1 97 ? 3.596 -6.714 -14.467 1.00 57.25 97 PRO A N 1
ATOM 792 C CA . PRO A 1 97 ? 4.947 -6.932 -13.977 1.00 57.25 97 PRO A CA 1
ATOM 793 C C . PRO A 1 97 ? 5.253 -5.977 -12.821 1.00 57.25 97 PRO A C 1
ATOM 795 O O . PRO A 1 97 ? 5.829 -6.417 -11.836 1.00 57.25 97 PRO A O 1
ATOM 798 N N . GLY A 1 98 ? 4.766 -4.726 -12.862 1.00 61.94 98 GLY A N 1
ATOM 799 C CA . GLY A 1 98 ? 5.015 -3.743 -11.807 1.00 61.94 98 GLY A CA 1
ATOM 800 C C . GLY A 1 98 ? 6.511 -3.617 -11.497 1.00 61.94 98 GLY A C 1
ATOM 801 O O . GLY A 1 98 ? 7.362 -4.230 -12.139 1.00 61.94 98 GLY A O 1
ATOM 802 N N . TYR A 1 99 ? 6.880 -2.810 -10.512 1.00 64.19 99 TYR A N 1
ATOM 803 C CA . TYR A 1 99 ? 8.246 -2.900 -10.012 1.00 64.19 99 TYR A CA 1
ATOM 804 C C . TYR A 1 99 ? 8.430 -4.231 -9.256 1.00 64.19 99 TYR A C 1
ATOM 806 O O . TYR A 1 99 ? 7.781 -4.454 -8.232 1.00 64.19 99 TYR A O 1
ATOM 814 N N . ILE A 1 100 ? 9.297 -5.109 -9.775 1.00 61.25 100 ILE A N 1
ATOM 815 C CA . ILE A 1 100 ? 9.755 -6.334 -9.106 1.00 61.25 100 ILE A CA 1
ATOM 816 C C . ILE A 1 100 ? 11.149 -6.051 -8.554 1.00 61.25 100 ILE A C 1
ATOM 818 O O . ILE A 1 100 ? 12.147 -6.109 -9.269 1.00 61.25 100 ILE A O 1
ATOM 822 N N . GLY A 1 101 ? 11.203 -5.703 -7.277 1.00 58.91 101 GLY A N 1
ATOM 823 C CA . GLY A 1 101 ? 12.436 -5.476 -6.543 1.00 58.91 101 GLY A CA 1
ATOM 824 C C . GLY A 1 101 ? 12.117 -5.303 -5.067 1.00 58.91 101 GLY A C 1
ATOM 825 O O . GLY A 1 101 ? 11.056 -4.800 -4.705 1.00 58.91 101 GLY A O 1
ATOM 826 N N . ASP A 1 102 ? 13.022 -5.746 -4.211 1.00 54.81 102 ASP A N 1
ATOM 827 C CA . ASP A 1 102 ? 12.929 -5.605 -2.757 1.00 54.81 102 ASP A CA 1
ATOM 828 C C . ASP A 1 102 ? 13.467 -4.251 -2.265 1.00 54.81 102 ASP A C 1
ATOM 830 O O . ASP A 1 102 ? 13.434 -3.970 -1.067 1.00 54.81 102 ASP A O 1
ATOM 834 N N . GLY A 1 103 ? 13.967 -3.404 -3.175 1.00 49.16 103 GLY A N 1
ATOM 835 C CA . GLY A 1 103 ? 14.600 -2.134 -2.822 1.00 49.16 103 GLY A CA 1
ATOM 836 C C . GLY A 1 103 ? 15.932 -2.283 -2.102 1.00 49.16 103 GLY A C 1
ATOM 837 O O . GLY A 1 103 ? 16.526 -1.279 -1.708 1.00 49.16 103 GLY A O 1
ATOM 838 N N . ARG A 1 104 ? 16.402 -3.517 -1.902 1.00 45.34 104 ARG A N 1
ATOM 839 C CA . ARG A 1 104 ? 17.657 -3.808 -1.227 1.00 45.34 104 ARG A CA 1
ATOM 840 C C . ARG A 1 104 ? 18.711 -3.968 -2.312 1.00 45.34 104 ARG A C 1
ATOM 842 O O . ARG A 1 104 ? 18.706 -4.924 -3.078 1.00 45.34 104 ARG A O 1
ATOM 849 N N . LYS A 1 105 ? 19.584 -2.971 -2.415 1.00 39.56 105 LYS A N 1
ATOM 850 C CA . LYS A 1 105 ? 20.924 -3.220 -2.945 1.00 39.56 105 LYS A CA 1
ATOM 851 C C . LYS A 1 105 ? 21.738 -3.957 -1.895 1.00 39.56 105 LYS A C 1
ATOM 853 O O . LYS A 1 105 ? 21.609 -3.576 -0.710 1.00 39.56 105 LYS A O 1
#